Protein AF-A0AAD5DWS2-F1 (afdb_monomer)

Secondary structure (DSSP, 8-state):
-PPPHHHHHHHHHHHHHHHHHHHHHHTT-HHHHHHHHHHHHHHHHHHHHHHHSPPHHHHHHHHHHTT--HHHHHHHHHHHHHHHHHHHHHHHHHHHH--

Nearest PDB structures (foldseek):
  1vh6-assembly1_B  TM=5.395E-01  e=3.367E+00  Bacillus subtilis

Sequence (99 aa):
MPLTVAEGALLGAGMLFAGGATMAYKAKQTRLFKTLYFLSWPTLGSAILWTLMPTEKQMEQELKASGFTQQQLDASRAATAAQLQQLKAAAEEGKRRQH

S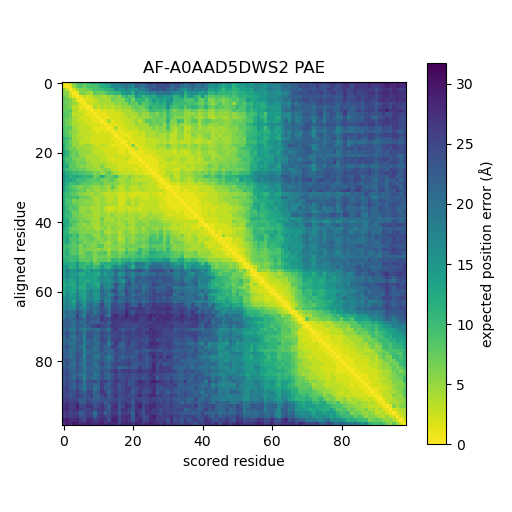tructure (mmCIF, N/CA/C/O backbone):
data_AF-A0AAD5DWS2-F1
#
_entry.id   AF-A0AAD5DWS2-F1
#
loop_
_atom_site.group_PDB
_atom_site.id
_atom_site.type_symbol
_atom_site.label_atom_id
_atom_site.label_alt_id
_atom_site.label_comp_id
_atom_site.label_asym_id
_atom_site.label_entity_id
_atom_site.label_seq_id
_atom_site.pdbx_PDB_ins_code
_atom_site.Cartn_x
_atom_site.Cartn_y
_atom_site.Cartn_z
_atom_site.occupancy
_atom_site.B_iso_or_equiv
_atom_site.auth_seq_id
_atom_site.auth_comp_id
_atom_site.auth_asym_id
_atom_site.auth_atom_id
_atom_site.pdbx_PDB_model_num
ATOM 1 N N . MET A 1 1 ? -0.283 8.958 16.258 1.00 49.38 1 MET A N 1
ATOM 2 C CA . MET A 1 1 ? -0.308 7.489 16.428 1.00 49.38 1 MET A CA 1
ATOM 3 C C . MET A 1 1 ? 1.087 6.959 16.127 1.00 49.38 1 MET A C 1
ATOM 5 O O . MET A 1 1 ? 1.680 7.477 15.186 1.00 49.38 1 MET A O 1
ATOM 9 N N . PRO A 1 2 ? 1.652 6.021 16.904 1.00 55.25 2 PRO A N 1
ATOM 10 C CA . PRO A 1 2 ? 2.875 5.341 16.492 1.00 55.25 2 PRO A CA 1
ATOM 11 C C . PRO A 1 2 ? 2.543 4.385 15.340 1.00 55.25 2 PRO A C 1
ATOM 13 O O . PRO A 1 2 ? 1.589 3.619 15.446 1.00 55.25 2 PRO A O 1
ATOM 16 N N . LEU A 1 3 ? 3.306 4.461 14.248 1.00 57.38 3 LEU A N 1
ATOM 17 C CA . LEU A 1 3 ? 3.192 3.538 13.117 1.00 57.38 3 LEU A CA 1
ATOM 18 C C . LEU A 1 3 ? 3.392 2.105 13.616 1.00 57.38 3 LEU A C 1
ATOM 20 O O . LEU A 1 3 ? 4.402 1.805 14.261 1.00 57.38 3 LEU A O 1
ATOM 24 N N . THR A 1 4 ? 2.447 1.218 13.324 1.00 66.56 4 THR A N 1
ATOM 25 C CA . THR A 1 4 ? 2.634 -0.207 13.600 1.00 66.56 4 THR A CA 1
ATOM 26 C C . THR A 1 4 ? 3.717 -0.776 12.676 1.00 66.56 4 THR A C 1
ATOM 28 O O . THR A 1 4 ? 3.981 -0.252 11.592 1.00 66.56 4 THR A O 1
ATOM 31 N N . VAL A 1 5 ? 4.371 -1.872 13.083 1.00 67.81 5 VAL A N 1
ATOM 32 C CA . VAL A 1 5 ? 5.435 -2.516 12.281 1.00 67.81 5 VAL A CA 1
ATOM 33 C C . VAL A 1 5 ? 4.932 -2.884 10.875 1.00 67.81 5 VAL A C 1
ATOM 35 O O . VAL A 1 5 ? 5.673 -2.758 9.903 1.00 67.81 5 VAL A O 1
ATOM 38 N N . ALA A 1 6 ? 3.659 -3.272 10.754 1.00 66.19 6 ALA A N 1
ATOM 39 C CA . ALA A 1 6 ? 3.016 -3.582 9.480 1.00 66.19 6 ALA A CA 1
ATOM 40 C C . ALA A 1 6 ? 2.803 -2.339 8.595 1.00 66.19 6 ALA A C 1
ATOM 42 O O . ALA A 1 6 ? 3.063 -2.399 7.395 1.00 66.19 6 ALA A O 1
ATOM 43 N N . GLU A 1 7 ? 2.396 -1.203 9.169 1.00 63.97 7 GLU A N 1
ATOM 44 C CA . GLU A 1 7 ? 2.249 0.068 8.440 1.00 63.97 7 GLU A CA 1
ATOM 45 C C . GLU A 1 7 ? 3.599 0.592 7.950 1.00 63.97 7 GLU A C 1
ATOM 47 O O . GLU A 1 7 ? 3.731 0.984 6.791 1.00 63.97 7 GLU A O 1
ATOM 52 N N . GLY A 1 8 ? 4.622 0.532 8.809 1.00 69.56 8 GLY A N 1
ATOM 53 C CA . GLY A 1 8 ? 5.992 0.885 8.445 1.00 69.56 8 GLY A CA 1
ATOM 54 C C . GLY A 1 8 ? 6.550 -0.016 7.342 1.00 69.56 8 GLY A C 1
ATOM 55 O O . GLY A 1 8 ? 7.211 0.472 6.426 1.00 69.56 8 GLY A O 1
ATOM 56 N N . ALA A 1 9 ? 6.230 -1.314 7.373 1.0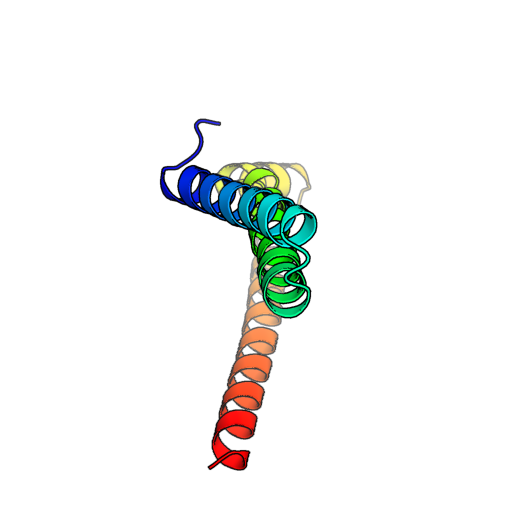0 73.25 9 ALA A N 1
ATOM 57 C CA . ALA A 1 9 ? 6.612 -2.255 6.326 1.00 73.25 9 ALA A CA 1
ATOM 58 C C . ALA A 1 9 ? 5.903 -1.966 4.993 1.00 73.25 9 ALA A C 1
ATOM 60 O O . ALA A 1 9 ? 6.546 -2.030 3.946 1.00 73.25 9 ALA A O 1
ATOM 61 N N . LEU A 1 10 ? 4.613 -1.605 5.008 1.00 76.06 10 LEU A N 1
ATOM 62 C CA . LEU A 1 10 ? 3.860 -1.280 3.789 1.00 76.06 10 LEU A CA 1
ATOM 63 C C . LEU A 1 10 ? 4.353 0.024 3.143 1.00 76.06 10 LEU A C 1
ATOM 65 O O . LEU A 1 10 ? 4.568 0.073 1.931 1.00 76.06 10 LEU A O 1
ATOM 69 N N . LEU A 1 11 ? 4.589 1.058 3.957 1.00 76.62 11 LEU A N 1
ATOM 70 C CA . LEU A 1 11 ? 5.198 2.319 3.523 1.00 76.62 11 LEU A CA 1
ATOM 71 C C . LEU A 1 11 ? 6.612 2.096 2.981 1.00 76.62 11 LEU A C 1
ATOM 73 O O . LEU A 1 11 ? 6.941 2.577 1.896 1.00 76.62 11 LEU A O 1
ATOM 77 N N . GLY A 1 12 ? 7.429 1.318 3.696 1.00 79.25 12 GLY A N 1
ATOM 78 C CA . GLY A 1 12 ? 8.786 0.969 3.282 1.00 79.25 12 GLY A CA 1
ATOM 79 C C . GLY A 1 12 ? 8.813 0.193 1.965 1.00 79.25 12 GLY A C 1
ATOM 80 O O . GLY A 1 12 ? 9.580 0.533 1.066 1.00 79.25 12 GLY A O 1
ATOM 81 N N . ALA A 1 13 ? 7.928 -0.792 1.799 1.00 79.06 13 ALA A N 1
ATOM 82 C CA . ALA A 1 13 ? 7.781 -1.536 0.552 1.00 79.06 13 ALA A CA 1
ATOM 83 C C . ALA A 1 13 ? 7.348 -0.620 -0.604 1.00 79.06 13 ALA A C 1
ATOM 85 O O . ALA A 1 13 ? 7.953 -0.659 -1.675 1.00 79.06 13 ALA A O 1
ATOM 86 N N . GLY A 1 14 ? 6.367 0.260 -0.381 1.00 78.62 14 GLY A N 1
ATOM 87 C CA . GLY A 1 14 ? 5.927 1.242 -1.375 1.00 78.62 14 GLY A CA 1
ATOM 88 C C . GLY A 1 14 ? 7.048 2.186 -1.821 1.00 78.62 14 GLY A C 1
ATOM 89 O O . GLY A 1 14 ? 7.221 2.428 -3.019 1.00 78.62 14 GLY A O 1
ATOM 90 N N . MET A 1 15 ? 7.870 2.661 -0.880 1.00 83.06 15 MET A N 1
ATOM 91 C CA . MET A 1 15 ? 9.047 3.479 -1.187 1.00 83.06 15 MET A CA 1
ATOM 92 C C . MET A 1 15 ? 10.124 2.700 -1.951 1.00 83.06 15 MET A C 1
ATOM 94 O O . MET A 1 15 ? 10.702 3.236 -2.896 1.00 83.06 15 MET A O 1
ATOM 98 N N . LEU A 1 16 ? 10.367 1.433 -1.604 1.00 83.62 16 LEU A N 1
ATOM 99 C CA . LEU A 1 16 ? 11.305 0.571 -2.329 1.00 83.62 16 LEU A CA 1
ATOM 100 C C . LEU A 1 16 ? 10.848 0.316 -3.770 1.00 83.62 16 LEU A C 1
ATOM 102 O O . LEU A 1 16 ? 11.665 0.395 -4.688 1.00 83.62 16 LEU A O 1
ATOM 106 N N . PHE A 1 17 ? 9.554 0.082 -4.002 1.00 85.38 17 PHE A N 1
ATOM 107 C CA . PHE A 1 17 ? 9.012 -0.067 -5.355 1.00 85.38 17 PHE A CA 1
ATOM 108 C C . PHE A 1 17 ? 9.102 1.235 -6.161 1.00 85.38 17 PHE A C 1
ATOM 110 O O . PHE A 1 17 ? 9.507 1.204 -7.323 1.00 85.38 17 PHE A O 1
ATOM 117 N N . ALA A 1 18 ? 8.814 2.390 -5.552 1.00 81.62 18 ALA A N 1
ATOM 118 C CA . ALA A 1 18 ? 8.959 3.692 -6.208 1.00 81.62 18 ALA A CA 1
ATOM 119 C C . ALA A 1 18 ? 10.431 4.031 -6.536 1.00 81.62 18 ALA A C 1
ATOM 121 O O . ALA A 1 18 ? 10.748 4.497 -7.638 1.00 81.62 18 ALA A O 1
ATOM 122 N N . GLY A 1 19 ? 11.354 3.745 -5.613 1.00 85.19 19 GLY A N 1
ATOM 123 C CA . GLY A 1 19 ? 12.795 3.905 -5.821 1.00 85.19 19 GLY A CA 1
ATOM 124 C C . GLY A 1 19 ? 13.334 2.961 -6.898 1.00 85.19 19 GLY A C 1
ATOM 125 O O . GLY A 1 19 ? 14.051 3.390 -7.805 1.00 85.19 19 GLY A O 1
ATOM 126 N N . GLY A 1 20 ? 12.910 1.696 -6.866 1.00 83.25 20 GLY A N 1
ATOM 127 C CA . GLY A 1 20 ? 13.227 0.694 -7.881 1.00 83.25 20 GLY A CA 1
ATOM 128 C C . GLY A 1 20 ? 12.707 1.083 -9.265 1.00 83.25 20 GLY A C 1
ATOM 129 O O . GLY A 1 20 ? 13.439 0.966 -10.247 1.00 83.25 20 GLY A O 1
ATOM 130 N N . ALA A 1 21 ? 11.488 1.623 -9.355 1.00 81.38 21 ALA A N 1
ATOM 131 C CA . ALA A 1 21 ? 10.946 2.160 -10.600 1.00 81.38 21 ALA A CA 1
ATOM 132 C C . ALA A 1 21 ? 11.814 3.314 -11.128 1.00 81.38 21 ALA A C 1
ATOM 134 O O .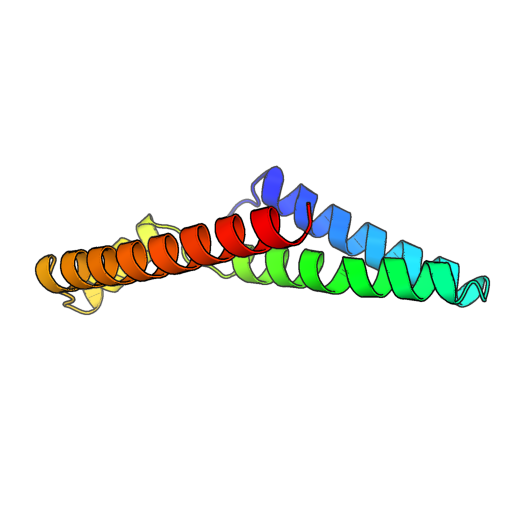 ALA A 1 21 ? 12.167 3.336 -12.305 1.00 81.38 21 ALA A O 1
ATOM 135 N N . THR A 1 22 ? 12.244 4.232 -10.261 1.00 83.56 22 THR A N 1
ATOM 136 C CA . THR A 1 22 ? 13.106 5.364 -10.645 1.00 83.56 22 THR A CA 1
ATOM 137 C C . THR A 1 22 ? 14.465 4.899 -11.186 1.00 83.56 22 THR A C 1
ATOM 139 O O . THR A 1 22 ? 14.946 5.409 -12.202 1.00 83.56 22 THR A O 1
ATOM 142 N N . MET A 1 23 ? 15.073 3.891 -10.556 1.00 85.69 23 MET A N 1
ATOM 143 C CA . MET A 1 23 ? 16.319 3.276 -11.031 1.00 85.69 23 MET A CA 1
ATOM 144 C C . MET A 1 23 ? 16.116 2.540 -12.363 1.00 85.69 23 MET A C 1
ATOM 146 O O . MET A 1 23 ? 16.900 2.728 -13.293 1.00 85.69 23 MET A O 1
ATOM 150 N N . ALA A 1 24 ? 15.036 1.765 -12.498 1.00 85.81 24 ALA A N 1
ATOM 151 C CA . ALA A 1 24 ? 14.692 1.056 -13.730 1.00 85.81 24 ALA A CA 1
ATOM 152 C C . ALA A 1 24 ? 14.395 2.014 -14.898 1.00 85.81 24 ALA A C 1
ATOM 154 O O . ALA A 1 24 ? 14.769 1.733 -16.038 1.00 85.81 24 ALA A O 1
ATOM 155 N N . TYR A 1 25 ? 13.783 3.169 -14.613 1.00 82.44 25 TYR A N 1
ATOM 156 C CA . TYR A 1 25 ? 13.572 4.249 -15.577 1.00 82.44 25 TYR A CA 1
ATOM 157 C C . TYR A 1 25 ? 14.905 4.834 -16.057 1.00 82.44 25 TYR A C 1
ATOM 159 O O . TYR A 1 25 ? 15.133 4.925 -17.265 1.00 82.44 25 TYR A O 1
ATOM 167 N N . LYS A 1 26 ? 15.830 5.141 -15.133 1.00 87.31 26 LYS A N 1
ATOM 168 C CA . LYS A 1 26 ? 17.193 5.587 -15.477 1.00 87.31 26 LYS A CA 1
ATOM 169 C C . LYS A 1 26 ? 17.957 4.552 -16.308 1.00 87.31 26 LYS A C 1
ATOM 171 O O . LYS A 1 26 ? 18.638 4.923 -17.258 1.00 87.31 26 LYS A O 1
ATOM 176 N N . ALA A 1 27 ? 17.797 3.266 -16.003 1.00 89.62 27 ALA A N 1
ATOM 177 C CA . ALA A 1 27 ? 18.395 2.161 -16.754 1.00 89.62 27 ALA A CA 1
ATOM 178 C C . ALA A 1 27 ? 17.680 1.847 -18.088 1.00 89.62 27 ALA A C 1
ATOM 180 O O . ALA A 1 27 ? 18.049 0.892 -18.768 1.00 89.62 27 ALA A O 1
ATOM 181 N N . LYS A 1 28 ? 16.645 2.617 -18.465 1.00 90.88 28 LYS A N 1
ATOM 182 C CA . LYS A 1 28 ? 15.791 2.406 -19.650 1.00 90.88 28 LYS A CA 1
ATOM 183 C C . LYS A 1 28 ? 15.130 1.020 -19.723 1.00 90.88 28 LYS A C 1
ATOM 185 O O . LYS A 1 28 ? 14.707 0.581 -20.791 1.00 90.88 28 LYS A O 1
ATOM 190 N N . GLN A 1 29 ? 14.971 0.339 -18.591 1.00 85.75 29 GLN A N 1
ATOM 191 C CA . GLN A 1 29 ? 14.310 -0.962 -18.514 1.00 85.75 29 GLN A CA 1
ATOM 192 C C . GLN A 1 29 ? 12.796 -0.778 -18.398 1.00 85.75 29 GLN A C 1
ATOM 194 O O . GLN A 1 29 ? 12.213 -0.807 -17.316 1.00 85.75 29 GLN A O 1
ATOM 199 N N . THR A 1 30 ? 12.136 -0.586 -19.538 1.00 83.94 30 THR A N 1
ATOM 200 C CA . THR A 1 30 ? 10.728 -0.162 -19.599 1.00 83.94 30 THR A CA 1
ATOM 201 C C . THR A 1 30 ? 9.754 -1.179 -19.003 1.00 83.94 30 THR A C 1
ATOM 203 O O . THR A 1 30 ? 8.758 -0.786 -18.402 1.00 83.94 30 THR A O 1
ATOM 206 N N . ARG A 1 31 ? 10.022 -2.485 -19.155 1.00 87.12 31 ARG A N 1
ATOM 207 C CA . ARG A 1 31 ? 9.179 -3.543 -18.567 1.00 87.12 31 ARG A CA 1
ATOM 208 C C . ARG A 1 31 ? 9.275 -3.534 -17.043 1.00 87.12 31 ARG A C 1
ATOM 210 O O . ARG A 1 31 ? 8.249 -3.472 -16.379 1.00 87.12 31 ARG A O 1
ATOM 217 N N . LEU A 1 32 ? 10.500 -3.506 -16.515 1.00 84.12 32 LEU A N 1
ATOM 218 C CA . LEU A 1 32 ? 10.753 -3.504 -15.076 1.00 84.12 32 LEU A CA 1
ATOM 219 C C . LEU A 1 32 ? 10.214 -2.227 -14.413 1.00 84.12 32 LEU A C 1
ATOM 221 O O . LEU A 1 32 ? 9.551 -2.301 -13.383 1.00 84.12 32 LEU A O 1
ATOM 225 N N . PHE A 1 33 ? 10.416 -1.070 -15.053 1.00 86.00 33 PHE A N 1
ATOM 226 C CA . PHE A 1 33 ? 9.836 0.203 -14.629 1.00 86.00 33 PHE A CA 1
ATOM 227 C C . PHE A 1 33 ? 8.314 0.119 -14.502 1.00 86.00 33 PHE A C 1
ATOM 229 O O . PHE A 1 33 ? 7.781 0.454 -13.450 1.00 86.00 33 PHE A O 1
ATOM 236 N N . LYS A 1 34 ? 7.617 -0.362 -15.541 1.00 84.94 34 LYS A N 1
ATOM 237 C CA . LYS A 1 34 ? 6.152 -0.475 -15.526 1.00 84.94 34 LYS A CA 1
ATOM 238 C C . LYS A 1 34 ? 5.663 -1.378 -14.399 1.00 84.94 34 LYS A C 1
ATOM 240 O O . LYS A 1 34 ? 4.709 -1.014 -13.728 1.00 84.94 34 LYS A O 1
ATOM 245 N N . THR A 1 35 ? 6.319 -2.513 -14.163 1.00 85.62 35 THR A N 1
ATOM 246 C CA . THR A 1 35 ? 5.943 -3.432 -13.080 1.00 85.62 35 THR A CA 1
ATOM 247 C C . THR A 1 35 ? 6.137 -2.797 -11.705 1.00 85.62 35 THR A C 1
ATOM 249 O O . THR A 1 35 ? 5.228 -2.837 -10.883 1.00 85.62 35 THR A O 1
ATOM 25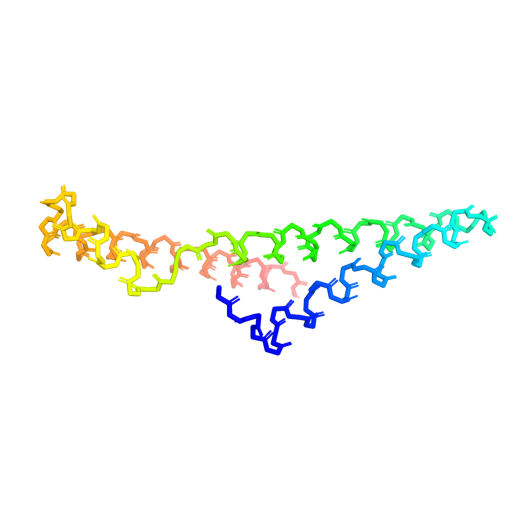2 N N . LEU A 1 36 ? 7.288 -2.167 -11.462 1.00 84.38 36 LEU A N 1
ATOM 253 C CA . LEU A 1 36 ? 7.597 -1.534 -10.177 1.00 84.38 36 LEU A CA 1
ATOM 254 C C . LEU A 1 36 ? 6.725 -0.301 -9.92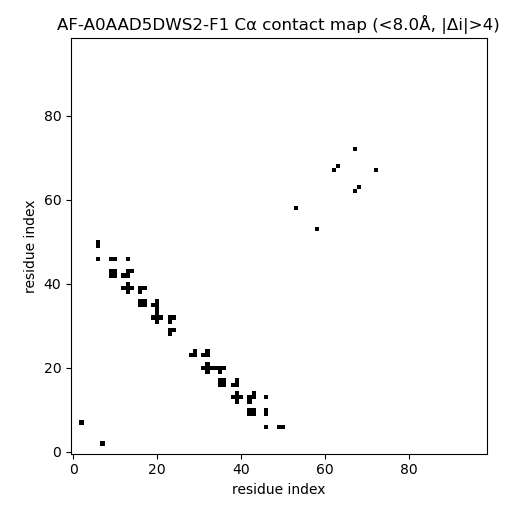0 1.00 84.38 36 LEU A C 1
ATOM 256 O O . LEU A 1 36 ? 6.248 -0.108 -8.807 1.00 84.38 36 LEU A O 1
ATOM 260 N N . TYR A 1 37 ? 6.465 0.497 -10.955 1.00 83.25 37 TYR A N 1
ATOM 261 C CA . TYR A 1 37 ? 5.576 1.653 -10.885 1.00 83.25 37 TYR A CA 1
ATOM 262 C C . TYR A 1 37 ? 4.112 1.241 -10.688 1.00 83.25 37 TYR A C 1
ATOM 264 O O . TYR A 1 37 ? 3.380 1.861 -9.924 1.00 83.25 37 TYR A O 1
ATOM 272 N N . PHE A 1 38 ? 3.678 0.162 -11.341 1.00 87.50 38 PHE A N 1
ATOM 273 C CA . PHE A 1 38 ? 2.342 -0.377 -11.121 1.00 87.50 38 PHE A CA 1
ATOM 274 C C . PHE A 1 38 ? 2.189 -0.952 -9.714 1.00 87.50 38 PHE A C 1
ATOM 276 O O . PHE A 1 38 ? 1.133 -0.785 -9.126 1.00 87.50 38 PHE A O 1
ATOM 283 N N . LEU A 1 39 ? 3.221 -1.599 -9.159 1.00 85.38 39 LEU A N 1
ATOM 284 C CA . LEU A 1 39 ? 3.198 -2.153 -7.801 1.00 85.38 39 LEU A CA 1
ATOM 285 C C . LEU A 1 39 ? 3.308 -1.086 -6.712 1.00 85.38 39 LEU A C 1
ATOM 287 O O . LEU A 1 39 ? 2.719 -1.269 -5.645 1.00 85.38 39 LEU A O 1
ATOM 291 N N . SER A 1 40 ? 4.016 0.020 -6.964 1.00 85.88 40 SER A N 1
ATOM 292 C CA . SER A 1 40 ? 4.134 1.120 -6.001 1.00 85.88 40 SER A CA 1
ATOM 293 C C . SER A 1 40 ? 2.788 1.797 -5.745 1.00 85.88 40 SER A C 1
ATOM 295 O O . SER A 1 40 ? 2.520 2.215 -4.623 1.00 85.88 40 SER A O 1
ATOM 297 N N . TRP A 1 41 ? 1.909 1.852 -6.748 1.00 81.62 41 TRP A N 1
ATOM 298 C CA . TRP A 1 41 ? 0.607 2.506 -6.636 1.00 81.62 41 TRP A CA 1
ATOM 299 C C . TRP A 1 41 ? -0.347 1.854 -5.616 1.00 81.62 41 TRP A C 1
ATOM 301 O O . TRP A 1 41 ? -0.774 2.546 -4.692 1.00 81.62 41 TRP A O 1
ATOM 311 N N . PRO A 1 42 ? -0.686 0.549 -5.695 1.00 83.00 42 PRO A N 1
ATOM 312 C CA . PRO A 1 42 ? -1.534 -0.101 -4.707 1.00 83.00 42 PRO A CA 1
ATOM 313 C C . PRO A 1 42 ? -0.844 -0.223 -3.348 1.00 83.00 42 PRO A C 1
ATOM 315 O O . PRO A 1 42 ? -1.541 -0.158 -2.342 1.00 83.00 42 PRO A O 1
ATOM 318 N N . THR A 1 43 ? 0.488 -0.357 -3.271 1.00 81.75 43 THR A N 1
ATOM 319 C CA . THR A 1 43 ? 1.181 -0.412 -1.967 1.00 81.75 43 THR A CA 1
ATOM 320 C C . THR A 1 43 ? 1.172 0.936 -1.256 1.00 81.75 43 THR A C 1
ATOM 322 O O . THR A 1 43 ? 0.773 0.992 -0.096 1.00 81.75 43 THR A O 1
ATOM 325 N N . LEU A 1 44 ? 1.530 2.032 -1.933 1.00 77.25 44 LEU A N 1
ATOM 326 C CA . LEU A 1 44 ? 1.470 3.374 -1.344 1.00 77.25 44 LEU A CA 1
ATOM 327 C C . LEU A 1 44 ? 0.028 3.816 -1.092 1.00 77.25 44 LEU A C 1
ATOM 329 O O . LEU A 1 44 ? -0.264 4.337 -0.022 1.00 77.25 44 LEU A O 1
ATOM 333 N N . GLY A 1 45 ? -0.886 3.566 -2.033 1.00 77.38 45 GLY A N 1
ATOM 334 C CA . GLY A 1 45 ? -2.304 3.882 -1.870 1.00 77.38 45 GLY A CA 1
ATOM 335 C C . GLY A 1 45 ? -2.933 3.145 -0.686 1.00 77.38 45 GLY A C 1
ATOM 336 O O . GLY A 1 45 ? -3.614 3.768 0.125 1.00 77.38 45 GLY A O 1
ATOM 337 N N . SER A 1 46 ? -2.649 1.847 -0.532 1.00 77.25 46 SER A N 1
ATOM 338 C CA . SER A 1 46 ? -3.130 1.065 0.618 1.00 77.25 46 SER A CA 1
ATOM 339 C C . SER A 1 46 ? -2.491 1.526 1.923 1.00 77.25 46 SER A C 1
ATOM 341 O O . SER A 1 46 ? -3.190 1.629 2.924 1.00 77.25 46 SER A O 1
ATOM 343 N N . ALA A 1 47 ? -1.196 1.860 1.916 1.00 72.31 47 ALA A N 1
ATOM 344 C CA . ALA A 1 47 ? -0.527 2.392 3.098 1.00 72.31 47 ALA A CA 1
ATOM 345 C C . ALA A 1 47 ? -1.152 3.724 3.538 1.00 72.31 47 ALA A C 1
ATOM 347 O O . ALA A 1 47 ? -1.443 3.898 4.715 1.00 72.31 47 ALA A O 1
ATOM 348 N N . ILE A 1 48 ? -1.428 4.630 2.593 1.00 73.06 48 ILE A N 1
ATOM 349 C CA . ILE A 1 48 ? -2.071 5.920 2.871 1.00 73.06 48 ILE A CA 1
ATOM 350 C C . ILE A 1 48 ? -3.480 5.708 3.429 1.00 73.06 48 ILE A C 1
ATOM 352 O O . ILE A 1 48 ? -3.802 6.263 4.478 1.00 73.06 48 ILE A O 1
ATOM 356 N N . LEU A 1 49 ? -4.296 4.872 2.779 1.00 71.50 49 LEU A N 1
ATOM 357 C CA . LEU A 1 49 ? -5.648 4.554 3.246 1.00 71.50 49 LEU A CA 1
ATOM 358 C C . LEU A 1 49 ? -5.643 3.973 4.661 1.00 71.50 49 LEU A C 1
ATOM 360 O O . LEU A 1 49 ? -6.484 4.353 5.466 1.00 71.50 49 LEU A O 1
ATOM 364 N N . TRP A 1 50 ? -4.679 3.113 4.989 1.00 67.94 50 TRP A N 1
ATOM 365 C CA . TRP A 1 50 ? -4.545 2.577 6.341 1.00 67.94 50 TRP A CA 1
ATOM 366 C C . TRP A 1 50 ? -4.081 3.614 7.355 1.00 67.94 50 TRP A C 1
ATOM 368 O O . TRP A 1 50 ? -4.651 3.688 8.435 1.00 67.94 50 TRP A O 1
ATOM 378 N N . THR A 1 51 ? -3.107 4.460 7.010 1.00 69.62 51 THR A N 1
ATOM 379 C CA . THR A 1 51 ? -2.649 5.521 7.924 1.00 69.62 51 THR A CA 1
ATOM 380 C C . THR A 1 51 ? -3.705 6.599 8.180 1.00 69.62 51 THR A C 1
ATOM 382 O O . THR A 1 51 ? -3.658 7.257 9.216 1.00 69.62 51 THR A O 1
ATOM 385 N N . LEU A 1 52 ? -4.644 6.790 7.247 1.00 67.94 52 LEU A N 1
ATOM 386 C CA . LEU A 1 52 ? -5.750 7.741 7.366 1.00 67.94 52 LEU A CA 1
ATOM 387 C C . LEU A 1 52 ? -7.033 7.109 7.914 1.00 67.94 52 LEU A C 1
ATOM 389 O O . LEU A 1 52 ? -7.935 7.847 8.308 1.00 67.94 52 LEU A O 1
ATOM 393 N N . MET A 1 53 ? -7.147 5.777 7.929 1.00 65.06 53 MET A N 1
ATOM 394 C CA . MET A 1 53 ? -8.333 5.118 8.462 1.00 65.06 53 MET A CA 1
ATOM 395 C C . MET A 1 53 ? -8.411 5.332 9.980 1.00 65.06 53 MET A C 1
ATOM 397 O O . MET A 1 53 ? -7.466 4.995 10.700 1.00 65.06 53 MET A O 1
ATOM 401 N N . PRO A 1 54 ? -9.533 5.868 10.492 1.00 60.56 54 PRO A N 1
ATOM 402 C CA . PRO A 1 54 ? -9.731 5.999 11.924 1.00 60.56 54 PRO A CA 1
ATOM 403 C C . PRO A 1 54 ? -9.741 4.612 12.568 1.00 60.56 54 PRO A C 1
ATOM 405 O O . PRO A 1 54 ? -10.408 3.686 12.110 1.00 60.56 54 PRO A O 1
ATOM 408 N N . THR A 1 55 ? -8.984 4.468 13.653 1.00 62.94 55 THR A N 1
ATOM 409 C CA . THR A 1 55 ? -8.975 3.239 14.464 1.00 62.94 55 THR A CA 1
ATOM 410 C C . THR A 1 55 ? -10.382 2.899 14.967 1.00 62.94 55 THR A C 1
ATOM 412 O O . THR A 1 55 ? -11.188 3.803 15.180 1.00 62.94 55 THR A O 1
ATOM 415 N N . GLU A 1 56 ? -10.673 1.621 15.242 1.00 61.69 56 GLU A N 1
ATOM 416 C CA . GLU A 1 56 ? -11.994 1.181 15.739 1.00 61.69 56 GLU A CA 1
ATOM 417 C C . GLU A 1 56 ? -12.492 2.016 16.929 1.00 61.69 56 GLU A C 1
ATOM 419 O O . GLU A 1 56 ? -13.662 2.376 16.987 1.00 61.69 56 GLU A O 1
ATOM 424 N N . LYS A 1 57 ? -11.592 2.418 17.836 1.00 60.81 57 LYS A N 1
ATOM 425 C CA . LYS A 1 57 ? -11.929 3.275 18.984 1.00 60.81 57 LYS A CA 1
ATOM 426 C C . LYS A 1 57 ? -12.317 4.702 18.586 1.00 60.81 57 LYS A C 1
ATOM 428 O O . LYS A 1 57 ? -13.196 5.280 19.217 1.00 60.81 57 LYS A O 1
ATOM 433 N N . GLN A 1 58 ? -11.670 5.270 17.568 1.00 62.25 58 GLN A N 1
ATOM 434 C CA . GLN A 1 58 ? -12.018 6.590 17.033 1.00 62.25 58 GLN A CA 1
ATOM 435 C C . GLN A 1 58 ? -13.311 6.531 16.222 1.00 62.25 58 GLN A C 1
ATOM 437 O O . GLN A 1 58 ? -14.157 7.399 16.395 1.00 62.25 58 GLN A O 1
ATOM 442 N N . MET A 1 59 ? -13.518 5.468 15.440 1.00 63.84 59 MET A N 1
ATOM 443 C CA . MET A 1 59 ? -14.802 5.206 14.789 1.00 63.84 59 MET A CA 1
ATOM 444 C C . MET A 1 59 ? -15.929 5.053 15.811 1.00 63.84 59 MET A C 1
ATOM 446 O O . MET A 1 59 ? -16.973 5.662 15.638 1.00 63.84 59 MET A O 1
ATOM 450 N N . GLU A 1 60 ? -15.744 4.290 16.891 1.00 61.81 60 GLU A N 1
ATOM 451 C CA . GLU A 1 60 ? -16.762 4.150 17.941 1.00 61.81 60 GLU A CA 1
ATOM 452 C C . GLU A 1 60 ? -17.047 5.469 18.664 1.00 61.81 60 GLU A C 1
ATOM 454 O O . GLU A 1 60 ? -18.194 5.735 19.023 1.00 61.81 60 GLU A O 1
ATOM 459 N N . GLN A 1 61 ? -16.029 6.307 18.878 1.00 64.50 61 GLN A N 1
ATOM 460 C CA . GLN A 1 61 ? -16.211 7.638 19.453 1.00 64.50 61 GLN A CA 1
ATOM 461 C C . GLN A 1 61 ? -16.953 8.577 18.497 1.00 64.50 61 GLN A C 1
ATOM 463 O O . GLN A 1 61 ? -17.881 9.252 18.935 1.00 64.50 61 GLN A O 1
ATOM 468 N N . GLU A 1 62 ? -16.621 8.580 17.205 1.00 62.56 62 GLU A N 1
ATOM 469 C CA . GLU A 1 62 ? -17.333 9.368 16.193 1.00 62.56 62 GLU A CA 1
ATOM 470 C C . GLU A 1 62 ? -18.760 8.856 15.955 1.00 62.56 62 GLU A C 1
ATOM 472 O O . GLU A 1 62 ? -19.684 9.655 15.818 1.00 62.56 62 GLU A O 1
ATOM 477 N N . LEU A 1 63 ? -18.987 7.541 15.984 1.00 62.69 63 LEU A N 1
ATOM 478 C CA . LEU A 1 63 ? -20.312 6.920 15.856 1.00 62.69 63 LEU A CA 1
ATOM 479 C C . LEU A 1 63 ? -21.204 7.226 17.066 1.00 62.69 63 LEU A C 1
ATOM 481 O O . LEU A 1 63 ? -22.380 7.544 16.899 1.00 62.69 63 LEU A O 1
ATOM 485 N N . LYS A 1 64 ? -20.643 7.213 18.283 1.00 61.34 64 LYS A N 1
ATOM 486 C CA . LYS A 1 64 ? -21.358 7.664 19.488 1.00 61.34 64 LYS A CA 1
ATOM 487 C C . LYS A 1 64 ? -21.626 9.171 19.467 1.00 61.34 64 LYS A C 1
ATOM 489 O O . LYS A 1 64 ? -22.701 9.591 19.881 1.00 61.34 64 LYS A O 1
ATOM 494 N N . ALA A 1 65 ? -20.682 9.977 18.974 1.00 63.22 65 ALA A N 1
ATOM 495 C CA . ALA A 1 65 ? -20.828 11.432 18.877 1.00 63.22 65 ALA A CA 1
ATOM 496 C C . ALA A 1 65 ? -21.821 11.873 17.785 1.00 63.22 65 ALA A C 1
ATOM 498 O O . ALA A 1 65 ? -22.478 12.899 17.934 1.00 63.22 65 ALA A O 1
ATOM 499 N N . SER A 1 66 ? -21.966 11.094 16.712 1.00 62.28 66 SER A N 1
ATOM 500 C CA . SER A 1 66 ? -22.897 11.358 15.602 1.00 62.28 66 SER A CA 1
ATOM 501 C C . SER A 1 66 ? -24.334 10.891 15.870 1.00 62.28 66 SER A C 1
ATOM 503 O O . SER A 1 66 ? -25.196 11.036 15.005 1.00 62.28 66 SER A O 1
ATOM 505 N N . GLY A 1 67 ? -24.621 10.356 17.064 1.00 59.94 67 GLY A N 1
ATOM 506 C CA . GLY A 1 67 ? -25.962 9.895 17.441 1.00 59.94 67 GLY A CA 1
ATOM 507 C C . GLY A 1 67 ? -26.419 8.648 16.677 1.00 59.94 67 GLY A C 1
ATOM 508 O O . GLY A 1 67 ? -27.609 8.327 16.684 1.00 59.94 67 GLY A O 1
ATOM 509 N N . PHE A 1 68 ? -25.490 7.948 16.019 1.00 59.84 68 PHE A N 1
ATOM 510 C CA . PHE A 1 68 ? -25.780 6.729 15.277 1.00 59.84 68 PHE A CA 1
ATOM 511 C C . PHE A 1 68 ? -26.200 5.640 16.268 1.00 59.84 68 PHE A C 1
ATOM 513 O O . PHE A 1 68 ? -25.447 5.251 17.162 1.00 59.84 68 PHE A O 1
ATOM 520 N N . THR A 1 69 ? -27.439 5.170 16.149 1.00 68.31 69 THR A N 1
ATOM 521 C CA . THR A 1 69 ? -27.985 4.173 17.078 1.00 68.31 69 THR A CA 1
ATOM 522 C C . THR A 1 69 ? -27.406 2.794 16.774 1.00 68.31 69 THR A C 1
ATOM 524 O O . THR A 1 69 ? -27.181 2.442 15.615 1.00 68.31 69 THR A O 1
ATOM 527 N N . GLN A 1 70 ? -27.195 1.980 17.814 1.00 65.69 70 GLN A N 1
ATOM 528 C CA . GLN A 1 70 ? -26.625 0.629 17.702 1.00 65.69 70 GLN A CA 1
ATOM 529 C C . GLN A 1 70 ? -27.334 -0.225 16.627 1.00 65.69 70 GLN A C 1
ATOM 531 O O . GLN A 1 70 ? -26.685 -0.936 15.867 1.00 65.69 70 GLN A O 1
ATOM 536 N N . GLN A 1 71 ? -28.653 -0.051 16.478 1.00 65.25 71 GLN A N 1
ATOM 537 C CA . GLN A 1 71 ? -29.478 -0.695 15.449 1.00 65.25 71 GLN A CA 1
ATOM 538 C C . GLN A 1 71 ? -29.080 -0.354 14.005 1.00 65.25 71 GLN A C 1
ATOM 540 O O . GLN A 1 71 ? -29.093 -1.234 13.147 1.00 65.25 71 GLN A O 1
ATOM 545 N N . GLN A 1 72 ? -28.722 0.897 13.709 1.00 69.75 72 GLN A N 1
ATOM 546 C CA . GLN A 1 72 ? -28.280 1.288 12.364 1.00 69.75 72 GLN A CA 1
ATOM 547 C C . GLN A 1 72 ? -26.889 0.728 12.050 1.00 69.75 72 GLN A C 1
ATOM 549 O O . GLN A 1 72 ? -26.586 0.393 10.905 1.00 69.75 72 GLN A O 1
ATOM 554 N N . LEU A 1 73 ? -26.058 0.585 13.080 1.00 68.81 73 LEU A N 1
ATOM 555 C CA . LEU A 1 73 ? -24.726 -0.000 12.990 1.00 68.81 73 LEU A CA 1
ATOM 556 C C . LEU A 1 73 ? -24.803 -1.505 12.700 1.00 68.81 73 LEU A C 1
ATOM 558 O O . LEU A 1 73 ? -24.117 -1.994 11.801 1.00 68.81 73 LEU A O 1
ATOM 562 N N . ASP A 1 74 ? -25.698 -2.214 13.388 1.00 73.00 74 ASP A N 1
ATOM 563 C CA . ASP A 1 74 ? -25.960 -3.634 13.149 1.00 73.00 74 ASP A CA 1
ATOM 564 C C . ASP A 1 74 ? -26.575 -3.875 11.763 1.00 73.00 74 ASP A C 1
ATOM 566 O O . ASP A 1 74 ? -26.150 -4.785 11.048 1.00 73.00 74 ASP A O 1
ATOM 570 N N . ALA A 1 75 ? -27.494 -3.010 11.320 1.00 73.31 75 ALA A N 1
ATOM 571 C CA . ALA A 1 75 ? -28.056 -3.071 9.970 1.00 73.31 75 ALA A CA 1
ATOM 572 C C . ALA A 1 75 ? -26.991 -2.840 8.881 1.00 73.31 75 ALA A C 1
ATOM 574 O O . ALA A 1 75 ? -26.952 -3.564 7.885 1.00 73.31 75 ALA A O 1
ATOM 575 N N . SER A 1 76 ? -26.085 -1.877 9.084 1.00 72.94 76 SER A N 1
ATOM 576 C CA . SER A 1 76 ? -24.983 -1.598 8.153 1.00 72.94 76 SER A CA 1
ATOM 577 C C . SER A 1 76 ? -23.980 -2.756 8.084 1.00 72.94 76 SER A C 1
ATOM 579 O O . SER A 1 76 ? -23.568 -3.174 6.996 1.00 72.94 76 SER A O 1
ATOM 581 N N . ARG A 1 77 ? -23.642 -3.358 9.234 1.00 76.44 77 ARG A N 1
ATOM 582 C CA . ARG A 1 77 ? -22.784 -4.552 9.295 1.00 76.44 77 ARG A CA 1
ATOM 583 C C . ARG A 1 77 ? -23.422 -5.745 8.589 1.00 76.44 77 ARG A C 1
ATOM 585 O O . ARG A 1 77 ? -22.735 -6.421 7.825 1.00 76.44 77 ARG A O 1
ATOM 592 N N . ALA A 1 78 ? -24.719 -5.977 8.789 1.00 76.25 78 ALA A N 1
ATOM 593 C CA . ALA A 1 78 ? -25.450 -7.051 8.120 1.00 76.25 78 ALA A CA 1
ATOM 594 C C . ALA A 1 78 ? -25.481 -6.862 6.592 1.00 76.25 78 ALA A C 1
ATOM 596 O O . ALA A 1 78 ? -25.199 -7.803 5.848 1.00 76.25 78 ALA A O 1
ATOM 597 N N . ALA A 1 79 ? -25.736 -5.639 6.116 1.00 77.75 79 ALA A N 1
ATOM 598 C CA . ALA A 1 79 ? -25.716 -5.317 4.689 1.00 77.75 79 ALA A CA 1
ATOM 599 C C . ALA A 1 79 ? -24.321 -5.513 4.068 1.00 77.75 79 ALA A C 1
ATOM 601 O O . ALA A 1 79 ? -24.183 -6.115 3.001 1.00 77.75 79 ALA A O 1
ATOM 602 N N . THR A 1 80 ? -23.274 -5.070 4.767 1.00 81.12 80 THR A N 1
ATOM 603 C CA . THR A 1 80 ? -21.882 -5.214 4.312 1.00 81.12 80 THR A CA 1
ATOM 604 C C . THR A 1 80 ? -21.451 -6.685 4.284 1.00 81.12 80 THR A C 1
ATOM 606 O O . THR A 1 80 ? -20.793 -7.124 3.339 1.00 81.12 80 THR A O 1
ATOM 609 N N . ALA A 1 81 ? -21.863 -7.484 5.275 1.00 78.88 81 ALA A N 1
ATOM 610 C CA . ALA A 1 81 ? -21.588 -8.920 5.313 1.00 78.88 81 ALA A CA 1
ATOM 611 C C . ALA A 1 81 ? -22.233 -9.662 4.131 1.00 78.88 81 ALA A C 1
ATOM 613 O O . ALA A 1 81 ? -21.588 -10.517 3.519 1.00 78.88 81 ALA A O 1
ATOM 614 N N . ALA A 1 82 ? -23.464 -9.293 3.765 1.00 77.38 82 ALA A N 1
ATOM 615 C CA . ALA A 1 82 ? -24.153 -9.855 2.606 1.00 77.38 82 ALA A CA 1
ATOM 616 C C . ALA A 1 82 ? -23.431 -9.519 1.287 1.00 77.38 82 ALA A C 1
ATOM 618 O O . ALA A 1 82 ? -23.221 -10.402 0.454 1.00 77.38 82 ALA A O 1
ATOM 619 N N . GLN A 1 83 ? -22.971 -8.274 1.116 1.00 78.38 83 GLN A N 1
ATOM 620 C CA . GLN A 1 83 ? -22.188 -7.871 -0.061 1.00 78.38 83 GLN A CA 1
ATOM 621 C C . GLN A 1 83 ? -20.842 -8.606 -0.143 1.00 78.38 83 GLN A C 1
ATOM 623 O O . GLN A 1 83 ? -20.447 -9.074 -1.212 1.00 78.38 83 GLN A O 1
ATOM 628 N N . LEU A 1 84 ? -20.150 -8.778 0.987 1.00 80.44 84 LEU A N 1
ATOM 629 C CA . LEU A 1 84 ? -18.906 -9.548 1.051 1.00 80.44 84 LEU A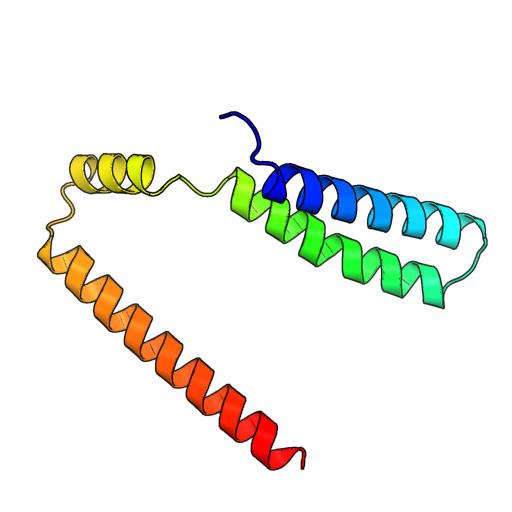 CA 1
ATOM 630 C C . LEU A 1 84 ? -19.116 -11.028 0.713 1.00 80.44 84 LEU A C 1
ATOM 632 O O . LEU A 1 84 ? -18.265 -11.625 0.054 1.00 80.44 84 LEU A O 1
ATOM 636 N N . GLN A 1 85 ? -20.233 -11.627 1.134 1.00 79.75 85 GLN A N 1
ATOM 637 C CA . GLN A 1 85 ? -20.589 -12.992 0.742 1.00 79.75 85 GLN A CA 1
ATOM 638 C C . GLN A 1 85 ? -20.824 -13.111 -0.764 1.00 79.75 85 GLN A C 1
ATOM 640 O O . GLN A 1 85 ? -20.317 -14.050 -1.374 1.00 79.75 85 GLN A O 1
ATOM 645 N N . GLN A 1 86 ? -21.517 -12.150 -1.376 1.00 79.50 86 GLN A N 1
ATOM 646 C CA . GLN A 1 86 ? -21.726 -12.133 -2.826 1.00 79.50 86 GLN A CA 1
ATOM 647 C C . GLN A 1 86 ? -20.408 -11.995 -3.594 1.00 79.50 86 GLN A C 1
ATOM 649 O O . GLN A 1 86 ? -20.174 -12.730 -4.550 1.00 79.50 86 GLN A O 1
ATOM 654 N N . LEU A 1 87 ? -19.509 -11.115 -3.145 1.00 78.38 87 LEU A N 1
ATOM 655 C CA . LEU A 1 87 ? -18.182 -10.957 -3.745 1.00 78.38 87 LEU A CA 1
ATOM 656 C C . LEU A 1 87 ? -17.331 -12.224 -3.604 1.00 78.38 87 LEU A C 1
ATOM 658 O O . LEU A 1 87 ? -1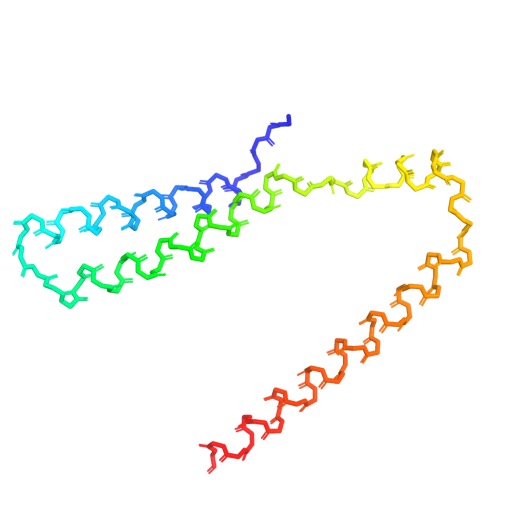6.665 -12.620 -4.559 1.00 78.38 87 LEU A O 1
ATOM 662 N N . LYS A 1 88 ? -17.374 -12.892 -2.443 1.00 80.12 88 LYS A N 1
ATOM 663 C CA . LYS A 1 88 ? -16.688 -14.177 -2.237 1.00 80.12 88 LYS A CA 1
ATOM 664 C C . LYS A 1 88 ? -17.250 -15.271 -3.143 1.00 80.12 88 LYS A C 1
ATOM 666 O O . LYS A 1 88 ? -16.468 -15.987 -3.760 1.00 80.12 88 LYS A O 1
ATOM 671 N N . ALA A 1 89 ? -18.572 -15.371 -3.262 1.00 77.69 89 ALA A N 1
ATOM 672 C CA . ALA A 1 89 ? -19.220 -16.341 -4.140 1.00 77.69 89 ALA A CA 1
ATOM 673 C C . ALA A 1 89 ? -18.853 -16.103 -5.615 1.00 77.69 89 ALA A C 1
ATOM 675 O O . ALA A 1 89 ? -18.447 -17.035 -6.306 1.00 77.69 89 ALA A O 1
ATOM 676 N N . ALA A 1 90 ? -18.887 -14.849 -6.075 1.00 74.00 90 ALA A N 1
ATOM 677 C CA . ALA A 1 90 ? -18.476 -14.482 -7.430 1.00 74.00 90 ALA A CA 1
ATOM 678 C C . ALA A 1 90 ? -16.979 -14.751 -7.687 1.00 74.00 90 ALA A C 1
ATOM 680 O O . ALA A 1 90 ? -16.597 -15.175 -8.778 1.00 74.00 90 ALA A O 1
ATOM 681 N N . ALA A 1 91 ? -16.123 -14.548 -6.681 1.00 76.12 91 ALA A N 1
ATOM 682 C CA . ALA A 1 91 ? -14.701 -14.869 -6.766 1.00 76.12 91 ALA A CA 1
ATOM 683 C C . ALA A 1 91 ? -14.448 -16.387 -6.852 1.00 76.12 91 ALA A C 1
ATOM 685 O O . ALA A 1 91 ? -13.590 -16.820 -7.624 1.00 76.12 91 ALA A O 1
ATOM 686 N N . GLU A 1 92 ? -15.201 -17.207 -6.112 1.00 75.69 92 GLU A N 1
ATOM 687 C CA . GLU A 1 92 ? -15.126 -18.669 -6.223 1.00 75.69 92 GLU A CA 1
ATOM 688 C C . GLU A 1 92 ? -15.650 -19.185 -7.568 1.00 75.69 92 GLU A C 1
ATOM 690 O O . GLU A 1 92 ? -15.030 -20.066 -8.167 1.00 75.69 92 GLU A O 1
ATOM 695 N N . GLU A 1 93 ? -16.740 -18.618 -8.090 1.00 71.12 93 GLU A N 1
ATOM 696 C CA . GLU A 1 93 ? -17.239 -18.950 -9.429 1.00 71.12 93 GLU A CA 1
ATOM 697 C C . GLU A 1 93 ? -16.246 -18.558 -10.528 1.00 71.12 93 GLU A C 1
ATOM 699 O O . GLU A 1 93 ? -16.007 -19.341 -11.450 1.00 71.12 93 GLU A O 1
ATOM 704 N N . GLY A 1 94 ? -15.610 -17.389 -10.413 1.00 69.50 94 GLY A N 1
ATOM 705 C CA . G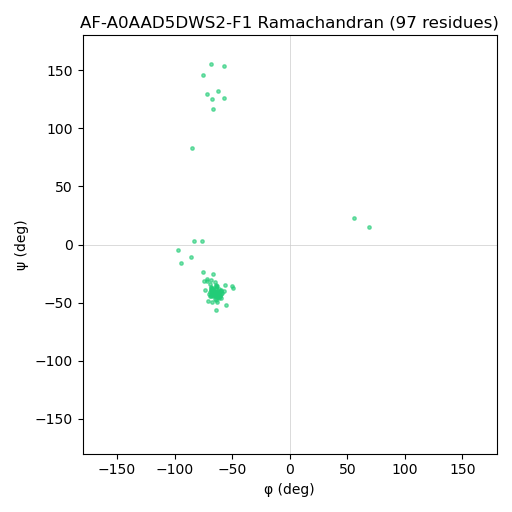LY A 1 94 ? -14.541 -16.968 -11.319 1.00 69.50 94 GLY A CA 1
ATOM 706 C C . GLY A 1 94 ? -13.350 -17.929 -11.301 1.00 69.50 94 GLY A C 1
ATOM 707 O O . GLY A 1 94 ? -12.821 -18.277 -12.355 1.00 69.50 94 GLY A O 1
ATOM 708 N N . LYS A 1 95 ? -12.981 -18.433 -10.117 1.00 62.31 95 LYS A N 1
ATOM 709 C CA . LYS A 1 95 ? -11.901 -19.414 -9.946 1.00 62.31 95 LYS A CA 1
ATOM 710 C C . LYS A 1 95 ? -12.253 -20.791 -10.525 1.00 62.31 95 LYS A C 1
ATOM 712 O O . LYS A 1 95 ? -11.373 -21.464 -11.051 1.00 62.31 95 LYS A O 1
ATOM 717 N N . ARG A 1 96 ? -13.527 -21.202 -10.473 1.00 60.34 96 ARG A N 1
ATOM 718 C CA . ARG A 1 96 ? -14.018 -22.458 -11.076 1.00 60.34 96 ARG A CA 1
ATOM 719 C C . ARG A 1 96 ? -14.159 -22.409 -12.597 1.00 60.34 96 ARG A C 1
ATOM 721 O O . ARG A 1 96 ? -14.136 -23.460 -13.211 1.00 60.34 96 ARG A O 1
ATOM 728 N N . ARG A 1 97 ? -14.313 -21.227 -13.204 1.00 59.69 97 ARG A N 1
ATOM 729 C CA . ARG A 1 97 ? -14.382 -21.067 -14.673 1.00 59.69 97 ARG A CA 1
ATOM 730 C C . ARG A 1 97 ? -13.013 -20.951 -15.356 1.00 59.69 97 ARG A C 1
ATOM 732 O O . ARG A 1 97 ? -12.958 -20.968 -16.580 1.00 59.69 97 ARG A O 1
ATOM 739 N N . GLN A 1 98 ? -11.934 -20.777 -14.589 1.00 55.03 98 GLN A N 1
ATOM 740 C CA . GLN A 1 98 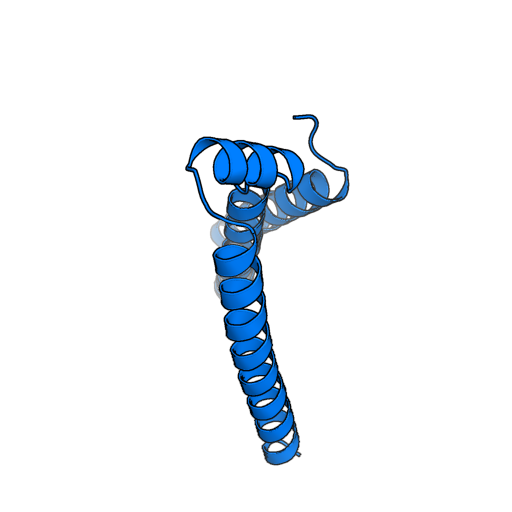? -10.557 -20.692 -15.100 1.00 55.03 98 GLN A CA 1
ATOM 741 C C . GLN A 1 98 ? -9.781 -22.020 -15.025 1.00 55.03 98 GLN A C 1
ATOM 743 O O . GLN A 1 98 ? -8.653 -22.079 -15.513 1.00 55.03 98 GLN A O 1
ATOM 748 N N . HIS A 1 99 ? -10.375 -23.059 -14.434 1.00 47.03 99 HIS A N 1
ATOM 749 C CA . HIS A 1 99 ? -9.897 -24.443 -14.453 1.00 47.03 99 HIS A CA 1
ATOM 750 C C . HIS A 1 99 ? -10.824 -25.296 -15.317 1.00 47.03 99 HIS A C 1
ATOM 752 O O . HIS A 1 99 ? -10.308 -26.264 -15.914 1.00 47.03 99 HIS A O 1
#

Organism: NCBI:txid2649997

pLDDT: mean 73.71, std 9.89, range [47.03, 90.88]

Solvent-accessible surface area (backbone atoms only — not comparable to full-atom values): 5358 Å² total; per-residue (Å²): 131,83,78,48,75,66,53,50,47,35,44,50,51,15,51,51,25,44,51,50,14,53,52,24,52,76,69,66,36,62,68,60,16,51,53,25,47,59,53,17,48,60,33,38,51,50,33,51,52,56,76,68,49,70,50,72,70,53,45,51,50,51,39,61,72,70,67,60,49,70,68,60,53,52,52,50,51,53,53,50,51,53,53,51,50,52,52,50,51,53,51,51,52,54,57,61,73,77,108

Foldseek 3Di:
DPQDPVLVVLCVLLVVLVVQLVVCVVVVVVVSNVVSVVVSVCSVVVSVCVVPDDDPVRVVVVCVVVVPDPVNVVVVVVVVVVVVVVVVVVVVVVVVVVD

Radius of gyration: 19.74 Å; Cα contacts (8 Å, |Δi|>4): 46; chains: 1; bounding box: 48×36×39 Å

Mean predicted aligned error: 14.18 Å